Protein AF-A0A8J6QQY6-F1 (afdb_monomer_lite)

pLDDT: mean 80.29, std 8.8, range [52.19, 91.75]

Foldseek 3Di:
DPPPPQDVVVVVCCVVVVVVVCVLCVVVVVVLVVLLVVLVPDPDDPVVSVVVSVVVVVVSVVVSVVVVLVVCCVVVHVVSNVVVVVVVVVVVVVVVVVVVVVD

Radius of gyration: 18.25 Å; chains: 1; bounding box: 42×38×40 Å

Structure (mmCIF, N/CA/C/O backbone):
data_AF-A0A8J6QQY6-F1
#
_entry.id   AF-A0A8J6QQY6-F1
#
loop_
_atom_site.group_PDB
_atom_site.id
_atom_site.type_symbol
_atom_site.label_atom_id
_atom_site.label_alt_id
_atom_site.label_comp_id
_atom_site.label_asym_id
_atom_site.label_entity_id
_atom_site.label_seq_id
_atom_site.pdbx_PDB_ins_code
_atom_site.Cartn_x
_atom_site.Cartn_y
_atom_site.Cartn_z
_atom_site.occupancy
_atom_site.B_iso_or_equiv
_atom_site.auth_seq_id
_atom_site.auth_comp_id
_atom_site.auth_asym_id
_atom_site.auth_atom_id
_atom_site.pdbx_PDB_model_num
ATOM 1 N N . MET A 1 1 ? -5.382 29.617 -6.019 1.00 52.19 1 MET A N 1
ATOM 2 C CA . MET A 1 1 ? -4.501 30.156 -4.965 1.00 52.19 1 MET A CA 1
ATOM 3 C C . MET A 1 1 ? -3.817 28.970 -4.321 1.00 52.19 1 MET A C 1
ATOM 5 O O . MET A 1 1 ? -4.503 28.155 -3.720 1.00 52.19 1 MET A O 1
ATOM 9 N N . VAL A 1 2 ? -2.521 28.798 -4.577 1.00 59.28 2 VAL A N 1
ATOM 10 C CA . VAL A 1 2 ? -1.711 27.769 -3.912 1.00 59.28 2 VAL A CA 1
ATOM 11 C C . VAL A 1 2 ? -1.301 28.346 -2.553 1.00 59.28 2 VAL A C 1
ATOM 13 O O . VAL A 1 2 ? -0.909 29.508 -2.531 1.00 59.28 2 VAL A O 1
ATOM 16 N N . PRO A 1 3 ? -1.440 27.611 -1.440 1.00 71.19 3 PRO A N 1
ATOM 17 C CA . PRO A 1 3 ? -1.035 28.099 -0.127 1.00 71.19 3 PRO A CA 1
ATOM 18 C C . PRO A 1 3 ? 0.455 28.458 -0.085 1.00 71.19 3 PRO A C 1
ATOM 20 O O . PRO A 1 3 ? 1.287 27.660 -0.510 1.00 71.19 3 PRO A O 1
ATOM 23 N N . ASP A 1 4 ? 0.784 29.617 0.485 1.00 71.62 4 ASP A N 1
ATOM 24 C CA . ASP A 1 4 ? 2.127 30.228 0.478 1.00 71.62 4 ASP A CA 1
ATOM 25 C C . ASP A 1 4 ? 3.227 29.372 1.147 1.00 71.62 4 ASP A C 1
ATOM 27 O O . ASP A 1 4 ? 4.417 29.648 1.012 1.00 71.62 4 ASP A O 1
ATOM 31 N N . TRP A 1 5 ? 2.839 28.321 1.878 1.00 72.62 5 TRP A N 1
ATOM 32 C CA . TRP A 1 5 ? 3.734 27.364 2.536 1.00 72.62 5 TRP A CA 1
ATOM 33 C C . TRP A 1 5 ? 4.118 26.163 1.658 1.00 72.62 5 TRP A C 1
ATOM 35 O O . TRP A 1 5 ? 4.972 25.371 2.058 1.00 72.62 5 TRP A O 1
ATOM 45 N N . ILE A 1 6 ? 3.514 26.004 0.475 1.00 65.62 6 ILE A N 1
ATOM 46 C CA . ILE A 1 6 ? 3.929 24.999 -0.507 1.00 65.62 6 ILE A CA 1
ATOM 47 C C . ILE A 1 6 ? 4.991 25.651 -1.399 1.00 65.62 6 ILE A C 1
ATOM 49 O O . ILE A 1 6 ? 4.661 26.590 -2.125 1.00 65.62 6 ILE A O 1
ATOM 53 N N . PRO A 1 7 ? 6.251 25.179 -1.394 1.00 70.12 7 PRO A N 1
ATOM 54 C CA . PRO A 1 7 ? 7.259 25.705 -2.309 1.00 70.12 7 PRO A CA 1
ATOM 55 C C . PRO A 1 7 ? 6.745 25.575 -3.752 1.00 70.12 7 PRO A C 1
ATOM 57 O O . PRO A 1 7 ? 6.230 24.516 -4.109 1.00 70.12 7 PRO A O 1
ATOM 60 N N . GLU A 1 8 ? 6.880 26.601 -4.601 1.00 64.88 8 GLU A N 1
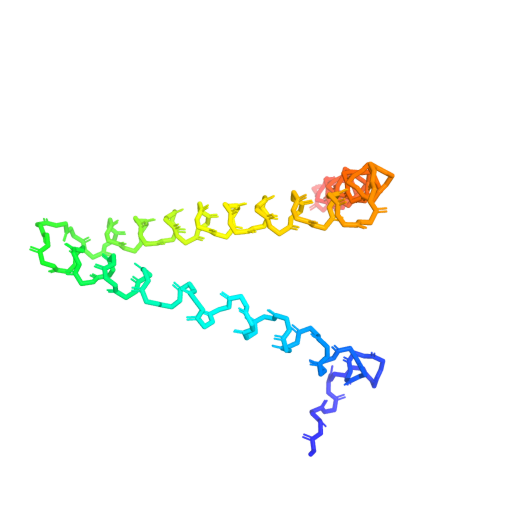ATOM 61 C CA . GLU A 1 8 ? 6.346 26.584 -5.983 1.00 64.88 8 GLU A CA 1
ATOM 62 C C . GLU A 1 8 ? 6.786 25.346 -6.794 1.00 64.88 8 GLU A C 1
ATOM 64 O O . GLU A 1 8 ? 6.050 24.851 -7.646 1.00 64.88 8 GLU A O 1
ATOM 69 N N . SER A 1 9 ? 7.953 24.777 -6.476 1.00 63.78 9 SER A N 1
ATOM 70 C CA . SER A 1 9 ? 8.456 23.527 -7.058 1.00 63.78 9 SER A CA 1
ATOM 71 C C . SER A 1 9 ? 7.592 22.297 -6.744 1.00 63.78 9 SER A C 1
ATOM 73 O O . SER A 1 9 ? 7.471 21.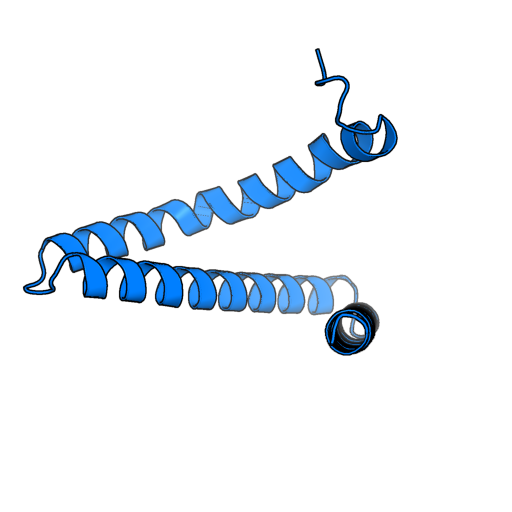402 -7.577 1.00 63.78 9 SER A O 1
ATOM 75 N N . TRP A 1 10 ? 6.945 22.255 -5.578 1.00 60.59 10 TRP A N 1
ATOM 76 C CA . TRP A 1 10 ? 5.992 21.210 -5.201 1.00 60.59 10 TRP A CA 1
ATOM 77 C C . TRP A 1 10 ? 4.641 21.413 -5.881 1.00 60.59 10 TRP A C 1
ATOM 79 O O . TRP A 1 10 ? 4.021 20.439 -6.301 1.00 60.59 10 TRP A O 1
ATOM 89 N N . ALA A 1 11 ? 4.213 22.664 -6.069 1.00 63.53 11 ALA A N 1
ATOM 90 C CA . ALA A 1 11 ? 2.984 22.997 -6.791 1.00 63.53 11 ALA A CA 1
ATOM 91 C C . ALA A 1 11 ? 2.993 22.505 -8.251 1.00 63.53 11 ALA A C 1
ATOM 93 O O . ALA A 1 11 ? 1.936 22.203 -8.797 1.00 63.53 11 ALA A O 1
AT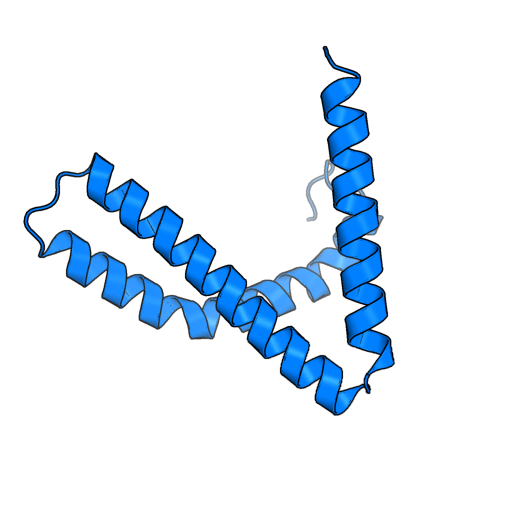OM 94 N N . LEU A 1 12 ? 4.173 22.361 -8.865 1.00 61.31 12 LEU A N 1
ATOM 95 C CA . LEU A 1 12 ? 4.343 21.765 -10.196 1.00 61.31 12 LEU A CA 1
ATOM 96 C C . LEU A 1 12 ? 4.253 20.229 -10.197 1.00 61.31 12 LEU A C 1
ATOM 98 O O . LEU A 1 12 ? 3.890 19.637 -11.212 1.00 61.31 12 LEU A O 1
ATOM 102 N N . LEU A 1 13 ? 4.555 19.579 -9.070 1.00 58.78 13 LEU A N 1
ATOM 103 C CA . LEU A 1 13 ? 4.424 18.128 -8.891 1.00 58.78 13 LEU A CA 1
ATOM 104 C C . LEU A 1 13 ? 3.006 17.726 -8.463 1.00 58.78 13 LEU A C 1
ATOM 106 O O . LEU A 1 13 ? 2.569 16.624 -8.795 1.00 58.78 13 LEU A O 1
ATOM 110 N N . LEU A 1 14 ? 2.286 18.629 -7.785 1.00 62.25 14 LEU A N 1
ATOM 111 C CA . LEU A 1 14 ? 0.917 18.440 -7.296 1.00 62.25 14 LEU A CA 1
ATOM 112 C C . LEU A 1 14 ? -0.048 17.869 -8.351 1.00 62.25 14 LEU A C 1
ATOM 114 O O . LEU A 1 14 ? -0.761 16.931 -8.015 1.00 62.25 14 LEU A O 1
ATOM 118 N N . PRO A 1 15 ? -0.101 18.360 -9.606 1.00 72.31 15 PRO A N 1
ATOM 119 C CA . PRO A 1 15 ? -1.049 17.845 -10.587 1.00 72.31 15 PRO A CA 1
ATOM 120 C C . PRO A 1 15 ? -0.776 16.377 -10.913 1.00 72.31 15 PRO A C 1
ATOM 122 O O . PRO A 1 15 ? -1.698 15.571 -10.948 1.00 72.31 15 PRO A O 1
ATOM 125 N N . GLY A 1 16 ? 0.494 16.010 -11.106 1.00 72.75 16 GLY A N 1
ATOM 126 C CA . GLY A 1 16 ? 0.880 14.649 -11.471 1.00 72.75 16 GLY A CA 1
ATOM 127 C C . GLY A 1 16 ? 0.706 13.663 -10.319 1.00 72.75 16 GLY A C 1
ATOM 128 O O . GLY A 1 16 ? 0.084 12.618 -10.492 1.00 72.75 16 GLY A O 1
ATOM 129 N N . THR A 1 17 ? 1.214 13.996 -9.132 1.00 72.38 17 THR A N 1
ATOM 130 C CA . THR A 1 17 ? 1.120 13.115 -7.959 1.00 72.38 17 THR A CA 1
ATOM 131 C C . THR A 1 17 ? -0.306 13.0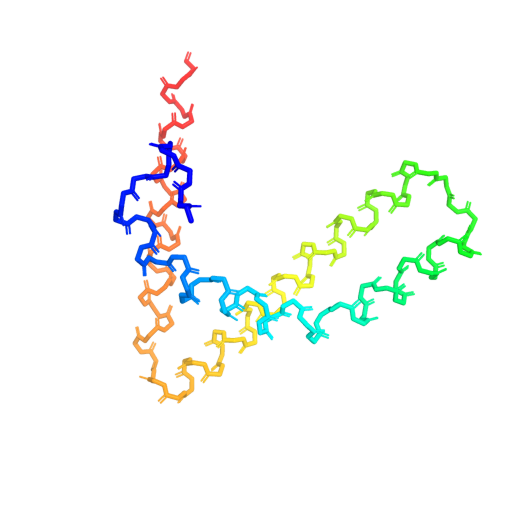07 -7.433 1.00 72.38 17 THR A C 1
ATOM 133 O O . THR A 1 17 ? -0.717 11.910 -7.064 1.00 72.38 17 THR A O 1
ATOM 136 N N . ALA A 1 18 ? -1.097 14.086 -7.466 1.00 73.75 18 ALA A N 1
ATOM 137 C CA . ALA A 1 18 ? -2.510 14.027 -7.102 1.00 73.75 18 ALA A CA 1
ATOM 138 C C . ALA A 1 18 ? -3.323 13.197 -8.103 1.00 73.75 18 ALA A C 1
ATOM 140 O O . ALA A 1 18 ? -4.182 12.426 -7.683 1.00 73.75 18 ALA A O 1
ATOM 141 N N . LEU A 1 19 ? -3.040 13.292 -9.409 1.00 76.06 19 LEU A N 1
ATOM 142 C CA . LEU A 1 19 ? -3.697 12.452 -10.416 1.00 76.06 19 LEU A CA 1
ATOM 143 C C . LEU A 1 19 ? -3.357 10.973 -10.232 1.00 76.06 19 LEU A C 1
ATOM 145 O O . LEU A 1 19 ? -4.248 10.134 -10.322 1.00 76.06 19 LEU A O 1
ATOM 149 N N . TRP A 1 20 ? -2.101 10.649 -9.921 1.00 75.94 20 TRP A N 1
ATOM 150 C CA . TRP A 1 20 ? -1.696 9.282 -9.589 1.00 75.94 20 TRP A CA 1
ATOM 151 C C . TRP A 1 20 ? -2.356 8.779 -8.306 1.00 75.94 20 TRP A C 1
ATOM 153 O O . TRP A 1 20 ? -2.881 7.668 -8.283 1.00 75.94 20 TRP A O 1
ATOM 163 N N . ALA A 1 21 ? -2.385 9.604 -7.259 1.00 78.06 21 ALA A N 1
ATOM 164 C CA . ALA A 1 21 ? -3.061 9.269 -6.014 1.00 78.06 21 ALA A CA 1
ATOM 165 C C . ALA A 1 21 ? -4.554 9.013 -6.248 1.00 78.06 21 ALA A C 1
ATOM 167 O O . ALA A 1 21 ? -5.068 8.005 -5.780 1.00 78.06 21 ALA A O 1
ATOM 168 N N . LEU A 1 22 ? -5.237 9.855 -7.030 1.00 75.94 22 LEU A N 1
ATOM 169 C CA . LEU A 1 22 ? -6.644 9.664 -7.387 1.00 75.94 22 LEU A CA 1
ATOM 170 C C . LEU A 1 22 ? -6.862 8.418 -8.249 1.00 75.94 22 LEU A C 1
ATOM 172 O O . LEU A 1 22 ? -7.785 7.655 -7.975 1.00 75.94 22 LEU A O 1
ATOM 176 N N . ALA A 1 23 ? -6.013 8.177 -9.250 1.00 79.38 23 ALA A N 1
ATOM 177 C CA . ALA A 1 23 ? -6.109 7.012 -10.127 1.00 79.38 23 ALA A CA 1
ATOM 178 C C . ALA A 1 23 ? -5.967 5.686 -9.366 1.00 79.38 23 ALA A C 1
ATOM 180 O O . ALA A 1 23 ? -6.585 4.698 -9.751 1.00 79.38 23 ALA A O 1
ATOM 181 N N . VAL A 1 24 ? -5.186 5.669 -8.283 1.00 77.31 24 VAL A N 1
ATOM 182 C CA . VAL A 1 24 ? -5.027 4.506 -7.398 1.00 77.31 24 VAL A CA 1
ATOM 183 C C . VAL A 1 24 ? -6.115 4.467 -6.321 1.00 77.31 24 VAL A C 1
ATOM 185 O O . VAL A 1 24 ? -6.641 3.402 -6.013 1.00 77.31 24 VAL A O 1
ATOM 188 N N . TYR A 1 25 ? -6.508 5.617 -5.775 1.00 76.81 25 TYR A N 1
ATOM 189 C CA . TYR A 1 25 ? -7.511 5.712 -4.716 1.00 76.81 25 TYR A CA 1
ATOM 190 C C . TYR A 1 25 ? -8.916 5.337 -5.197 1.00 76.81 25 TYR A C 1
ATOM 192 O O . TYR A 1 25 ? -9.608 4.583 -4.521 1.00 76.81 25 TYR A O 1
ATOM 200 N N . LEU A 1 26 ? -9.335 5.794 -6.381 1.00 78.31 26 LEU A N 1
ATOM 201 C CA . LEU A 1 26 ? -10.648 5.479 -6.958 1.00 78.31 26 LEU A CA 1
ATOM 202 C C . LEU A 1 26 ? -10.945 3.967 -7.018 1.00 78.31 26 LEU A C 1
ATOM 204 O O . LEU A 1 26 ? -11.955 3.555 -6.448 1.00 78.31 26 LEU A O 1
ATOM 208 N N . PRO A 1 27 ? -10.105 3.112 -7.630 1.00 77.94 27 PRO A N 1
ATOM 209 C CA . PRO A 1 27 ? -10.359 1.671 -7.673 1.00 77.94 27 PRO A CA 1
ATOM 210 C C . PRO A 1 27 ? -10.225 0.990 -6.303 1.00 77.94 27 PRO A C 1
ATOM 212 O O . PRO A 1 27 ? -10.882 -0.023 -6.068 1.00 77.94 27 PRO A O 1
ATOM 215 N N . LEU A 1 28 ? -9.409 1.533 -5.394 1.00 78.56 28 LEU A N 1
ATOM 216 C CA . LEU A 1 28 ? -9.212 0.984 -4.046 1.00 78.56 28 LEU A CA 1
ATOM 217 C C . LEU A 1 28 ? -10.278 1.436 -3.035 1.00 78.56 28 LEU A C 1
ATOM 219 O O . LEU A 1 28 ? -10.443 0.795 -1.998 1.00 78.56 28 LEU A O 1
ATOM 223 N N . SER A 1 29 ? -11.035 2.491 -3.340 1.00 80.38 29 SER A N 1
ATOM 224 C CA . SER A 1 29 ? -12.070 3.033 -2.451 1.00 80.38 29 SER A CA 1
ATOM 225 C C . SER A 1 29 ? -13.204 2.036 -2.191 1.00 80.38 29 SER A C 1
ATOM 227 O O . SER A 1 29 ? -13.616 1.855 -1.050 1.00 80.38 29 SER A O 1
ATOM 229 N N . ALA A 1 30 ? -13.653 1.321 -3.224 1.00 81.69 30 ALA A N 1
ATOM 230 C CA . ALA A 1 30 ? -14.721 0.330 -3.119 1.00 81.69 30 ALA A CA 1
ATOM 231 C C . ALA A 1 30 ? -14.367 -0.901 -2.250 1.00 81.69 30 ALA A C 1
ATOM 233 O O . ALA A 1 30 ? -15.197 -1.318 -1.443 1.00 81.69 30 ALA A O 1
ATOM 234 N N . PRO A 1 31 ? -13.184 -1.539 -2.375 1.00 81.06 31 PRO A N 1
ATOM 235 C CA . PRO A 1 31 ? -12.812 -2.625 -1.468 1.00 81.06 31 PRO A CA 1
ATOM 236 C C . PRO A 1 31 ? -12.585 -2.149 -0.027 1.00 81.06 31 PRO A C 1
ATOM 238 O O . PRO A 1 31 ? -12.908 -2.896 0.893 1.00 81.06 31 PRO A O 1
ATOM 241 N N . LEU A 1 32 ? -12.093 -0.920 0.180 1.00 82.12 32 LEU A N 1
ATOM 242 C CA . LEU A 1 32 ? -11.969 -0.331 1.518 1.00 82.12 32 LEU A CA 1
ATOM 243 C C . LEU A 1 32 ? -13.332 -0.094 2.170 1.00 82.12 32 LEU A C 1
ATOM 245 O O . LEU A 1 32 ? -13.518 -0.494 3.314 1.00 82.12 32 LEU A O 1
ATOM 249 N N . SER A 1 33 ? -14.297 0.468 1.437 1.00 83.56 33 SER A N 1
ATOM 250 C CA . SER A 1 33 ? -15.638 0.712 1.979 1.00 83.56 33 SER A CA 1
ATOM 251 C C . SER A 1 33 ? -16.344 -0.592 2.358 1.00 83.56 33 SER A C 1
ATOM 253 O O . SER A 1 33 ? -16.936 -0.688 3.426 1.00 83.56 33 SER A O 1
ATOM 255 N N . ARG A 1 34 ? -16.212 -1.647 1.538 1.00 85.31 34 ARG A N 1
ATOM 256 C CA . ARG A 1 34 ? -16.764 -2.970 1.878 1.00 85.31 34 ARG A CA 1
ATOM 257 C C . ARG A 1 34 ? -16.110 -3.586 3.109 1.00 85.31 34 ARG A C 1
ATOM 259 O O . ARG A 1 34 ? -16.779 -4.278 3.869 1.00 85.31 34 ARG A O 1
ATOM 266 N N . LEU A 1 35 ? -14.803 -3.395 3.277 1.00 84.62 35 LEU A N 1
ATOM 267 C CA . LEU A 1 35 ? -14.093 -3.880 4.454 1.00 84.62 35 LEU A CA 1
ATOM 268 C C . LEU A 1 35 ? -14.553 -3.136 5.713 1.00 84.62 35 LEU A C 1
ATOM 270 O O . LEU A 1 35 ? -14.765 -3.767 6.744 1.00 84.62 35 LEU A O 1
ATOM 274 N N . GLU A 1 36 ? -14.720 -1.818 5.622 1.00 86.06 36 GLU A N 1
ATOM 275 C CA . GLU A 1 36 ? -15.233 -0.988 6.711 1.00 86.06 36 GLU A CA 1
ATOM 276 C C . GLU A 1 36 ? -16.644 -1.419 7.127 1.00 86.06 36 GLU A C 1
ATOM 278 O O . GLU A 1 36 ? -16.882 -1.658 8.308 1.00 86.06 36 GLU A O 1
ATOM 283 N N . GLU A 1 37 ? -17.544 -1.627 6.161 1.00 87.38 37 GLU A N 1
ATOM 284 C CA . GLU A 1 37 ? -18.895 -2.154 6.397 1.00 87.38 37 GLU A CA 1
ATOM 285 C C . GLU A 1 37 ? -18.867 -3.546 7.048 1.00 87.38 37 GLU A C 1
ATOM 287 O O . GLU A 1 37 ? -19.617 -3.812 7.989 1.00 87.38 37 GLU A O 1
ATOM 292 N N . ALA A 1 38 ? -17.981 -4.436 6.589 1.00 84.81 38 ALA A N 1
ATOM 293 C CA . ALA A 1 38 ? -17.839 -5.780 7.146 1.00 84.81 38 ALA A CA 1
ATOM 294 C C . ALA A 1 38 ? -17.296 -5.771 8.584 1.00 84.81 38 ALA A C 1
ATOM 296 O O . ALA A 1 38 ? -17.722 -6.582 9.406 1.00 84.81 38 ALA A O 1
ATOM 297 N N . LEU A 1 39 ? -16.373 -4.857 8.897 1.00 83.75 39 LEU A N 1
ATOM 298 C CA . LEU A 1 39 ? -15.850 -4.669 10.249 1.00 83.75 39 LEU A CA 1
ATOM 299 C C . LEU A 1 39 ? -16.899 -4.037 11.173 1.00 83.75 39 LEU A C 1
ATOM 301 O O . LEU A 1 39 ? -17.036 -4.489 12.305 1.00 83.75 39 LEU A O 1
ATOM 305 N N . ALA A 1 40 ? -17.670 -3.063 10.679 1.00 83.38 40 ALA A N 1
ATOM 306 C CA . ALA A 1 40 ? -18.742 -2.406 11.428 1.00 83.38 40 ALA A CA 1
ATOM 307 C C . ALA A 1 40 ? -19.918 -3.348 11.745 1.00 83.38 40 ALA A C 1
ATOM 309 O O . ALA A 1 40 ? -20.585 -3.193 12.764 1.00 83.38 40 ALA A O 1
ATOM 310 N N . ALA A 1 41 ? -20.174 -4.337 10.885 1.00 84.88 41 ALA A N 1
ATOM 311 C CA . ALA A 1 41 ? -21.149 -5.398 11.138 1.00 84.88 41 ALA A CA 1
ATOM 312 C C . ALA A 1 41 ? -20.613 -6.517 12.057 1.00 84.88 41 ALA A C 1
ATOM 314 O O . ALA A 1 41 ? -21.372 -7.396 12.473 1.00 84.88 41 ALA A O 1
ATOM 315 N N . GLY A 1 42 ? -19.307 -6.523 12.338 1.00 81.88 42 GLY A N 1
ATOM 316 C CA . GLY A 1 42 ? -18.642 -7.522 13.162 1.00 81.88 42 GLY A CA 1
ATOM 317 C C . GLY A 1 42 ? -18.707 -7.215 14.665 1.00 81.88 42 GLY A C 1
ATOM 318 O O . GLY A 1 42 ? -19.005 -6.098 15.070 1.00 81.88 42 GLY A O 1
ATOM 319 N N . PRO A 1 43 ? -18.383 -8.193 15.527 1.00 84.00 43 PRO A N 1
ATOM 320 C CA . PRO A 1 43 ? -18.407 -8.031 16.983 1.00 84.00 43 PRO A CA 1
ATOM 321 C C . PRO A 1 43 ? -17.142 -7.350 17.549 1.00 84.00 43 PRO A C 1
ATOM 323 O O . PRO A 1 43 ? -16.845 -7.507 18.732 1.00 84.00 43 PRO A O 1
ATOM 326 N N . LEU A 1 44 ? -16.345 -6.683 16.709 1.00 81.50 44 LEU A N 1
ATOM 327 C CA . LEU A 1 44 ? -15.072 -6.084 17.117 1.00 81.50 44 LEU A CA 1
ATOM 328 C C . LEU A 1 44 ? -15.306 -4.770 17.863 1.00 81.50 44 LEU A C 1
ATOM 330 O O . LEU A 1 44 ? -16.231 -4.025 17.551 1.00 81.50 44 LEU A O 1
ATOM 334 N N . ASP A 1 45 ? -14.446 -4.483 18.839 1.00 88.19 45 ASP A N 1
ATOM 335 C CA . ASP A 1 45 ? -14.431 -3.171 19.476 1.00 88.19 45 ASP A CA 1
ATOM 336 C C . ASP A 1 45 ? -13.848 -2.112 18.526 1.00 88.19 45 ASP A C 1
ATOM 338 O O . ASP A 1 45 ? -13.125 -2.413 17.572 1.00 88.19 45 ASP A O 1
ATOM 342 N N . GLU A 1 46 ? -14.137 -0.851 18.823 1.00 85.12 46 GLU A N 1
ATOM 343 C CA . GLU A 1 46 ? -13.785 0.295 17.984 1.00 85.12 46 GLU A CA 1
ATOM 344 C C . GLU A 1 46 ? -12.261 0.429 17.783 1.00 85.12 46 GLU A C 1
ATOM 346 O O . GLU A 1 46 ? -11.796 0.776 16.694 1.00 85.12 46 GLU A O 1
ATOM 351 N N . SER A 1 47 ? -11.456 0.070 18.794 1.00 89.00 47 SER A N 1
ATOM 352 C CA . SER A 1 47 ? -9.994 0.094 18.685 1.00 89.00 47 SER A CA 1
ATOM 353 C C . SER A 1 47 ? -9.475 -1.007 17.758 1.00 89.00 47 SER A C 1
ATOM 355 O O . SER A 1 47 ? -8.672 -0.731 16.861 1.00 89.00 47 SER A O 1
ATOM 357 N N . SER A 1 48 ? -9.965 -2.241 17.904 1.00 88.44 48 SER A N 1
ATOM 358 C CA . SER A 1 48 ? -9.581 -3.354 17.027 1.00 88.44 48 SER A CA 1
ATOM 359 C C . SER A 1 48 ? -10.054 -3.145 15.591 1.00 88.44 48 SER A C 1
ATOM 361 O O . SER A 1 48 ? -9.340 -3.517 14.659 1.00 88.44 48 SER A O 1
ATOM 363 N N . GLN A 1 49 ? -11.218 -2.520 15.393 1.00 87.94 49 GLN A N 1
ATOM 364 C CA . GLN A 1 49 ? -11.715 -2.139 14.072 1.00 87.94 49 GLN A CA 1
ATOM 365 C C . GLN A 1 49 ? -10.764 -1.157 13.381 1.00 87.94 49 GLN A C 1
ATOM 367 O O . GLN A 1 49 ? -10.389 -1.385 12.230 1.00 87.94 49 GLN A O 1
ATOM 372 N N . LEU A 1 50 ? -10.323 -0.105 14.078 1.00 88.81 50 LEU A N 1
ATOM 373 C CA . LEU A 1 50 ? -9.365 0.860 13.532 1.00 88.81 50 LEU A CA 1
ATOM 374 C C . LEU A 1 50 ? -8.031 0.199 13.184 1.00 88.81 50 LEU A C 1
ATOM 376 O O . LEU A 1 50 ? -7.499 0.424 12.097 1.00 88.81 50 LEU A O 1
ATOM 380 N N . VAL A 1 51 ? -7.504 -0.652 14.068 1.00 91.75 51 VAL A N 1
ATOM 381 C CA . VAL A 1 51 ? -6.260 -1.389 13.803 1.00 91.75 51 VAL A CA 1
ATOM 382 C C . VAL A 1 51 ? -6.417 -2.295 12.581 1.00 91.75 51 VAL A C 1
ATOM 384 O O . VAL A 1 51 ? -5.566 -2.270 11.691 1.00 91.75 51 VAL A O 1
ATOM 387 N N . ALA A 1 52 ? -7.512 -3.051 12.486 1.00 88.06 52 ALA A N 1
ATOM 388 C CA . ALA A 1 52 ? -7.789 -3.915 11.342 1.00 88.06 52 ALA A CA 1
ATOM 389 C C . ALA A 1 52 ? -7.909 -3.121 10.032 1.00 88.06 52 ALA A C 1
ATOM 391 O O . ALA A 1 52 ? -7.374 -3.548 9.004 1.00 88.06 52 ALA A O 1
ATOM 392 N N . LEU A 1 53 ? -8.552 -1.952 10.068 1.00 88.00 53 LEU A N 1
ATOM 393 C CA . LEU A 1 53 ? -8.698 -1.069 8.914 1.00 88.00 53 LEU A CA 1
ATOM 394 C C . LEU A 1 53 ? -7.345 -0.498 8.465 1.00 88.00 53 LEU A C 1
ATOM 396 O O . LEU A 1 53 ? -7.034 -0.514 7.273 1.00 88.00 53 LEU A O 1
ATOM 400 N N . VAL A 1 54 ? -6.515 -0.043 9.409 1.00 90.19 54 VAL A N 1
ATOM 401 C CA . VAL A 1 54 ? -5.169 0.490 9.138 1.00 90.19 54 VAL A CA 1
ATOM 402 C C . VAL A 1 54 ? -4.271 -0.590 8.546 1.00 90.19 54 VAL A C 1
ATOM 404 O O . VAL A 1 54 ? -3.648 -0.369 7.508 1.00 90.19 54 VAL A O 1
ATOM 407 N N . VAL A 1 55 ? -4.231 -1.775 9.160 1.00 90.06 55 VAL A N 1
ATOM 408 C CA . VAL A 1 55 ? -3.428 -2.902 8.665 1.00 90.06 55 VAL A CA 1
ATOM 409 C C . VAL A 1 55 ? -3.894 -3.325 7.274 1.00 90.06 55 VAL A C 1
ATOM 411 O O . VAL A 1 55 ? -3.072 -3.507 6.378 1.00 90.06 55 VAL A O 1
ATOM 414 N N . SER A 1 56 ? -5.203 -3.422 7.053 1.00 86.38 56 SER A N 1
ATOM 415 C CA . SER A 1 56 ? -5.742 -3.791 5.742 1.00 86.38 56 SER A CA 1
ATOM 416 C C . SER A 1 56 ? -5.466 -2.726 4.685 1.00 86.38 56 SER A C 1
ATOM 418 O O . SER A 1 56 ? -5.125 -3.071 3.558 1.00 86.38 56 SER A O 1
ATOM 420 N N . SER A 1 57 ? -5.535 -1.442 5.042 1.00 84.00 57 SER A N 1
ATOM 421 C CA . SER A 1 57 ? -5.180 -0.334 4.147 1.00 84.00 57 SER A CA 1
ATOM 422 C C . SER A 1 57 ? -3.699 -0.364 3.771 1.00 84.00 57 SER A C 1
ATOM 424 O O . SER A 1 57 ? -3.359 -0.172 2.606 1.00 84.00 57 SER A O 1
ATOM 426 N N . LEU A 1 58 ? -2.814 -0.665 4.728 1.00 88.44 58 LEU A N 1
ATOM 427 C CA . LEU A 1 58 ? -1.380 -0.842 4.481 1.00 88.44 58 LEU A CA 1
ATOM 428 C C . LEU A 1 58 ? -1.106 -2.024 3.544 1.00 88.44 58 LEU A C 1
ATOM 430 O O . LEU A 1 58 ? -0.343 -1.887 2.588 1.00 88.44 58 LEU A O 1
ATOM 434 N N . LEU A 1 59 ? -1.750 -3.170 3.782 1.00 87.38 59 LEU A N 1
ATOM 435 C CA . LEU A 1 59 ? -1.635 -4.349 2.919 1.00 87.38 59 LEU A CA 1
ATOM 436 C C . LEU A 1 59 ? -2.166 -4.076 1.511 1.00 87.38 59 LEU A C 1
ATOM 438 O O . LEU A 1 59 ? -1.544 -4.473 0.527 1.00 87.38 59 LEU A O 1
ATOM 442 N N . LEU A 1 60 ? -3.290 -3.371 1.408 1.00 84.75 60 LEU A N 1
ATOM 443 C CA . LEU A 1 60 ? -3.888 -2.983 0.138 1.00 84.75 60 LEU A CA 1
ATOM 444 C C . LEU A 1 60 ? -2.968 -2.036 -0.641 1.00 84.75 60 LEU A C 1
ATOM 446 O O . LEU A 1 60 ? -2.759 -2.235 -1.836 1.00 84.75 60 LEU A O 1
ATOM 450 N N . ALA A 1 61 ? -2.376 -1.048 0.034 1.00 84.50 61 ALA A N 1
ATOM 451 C CA . ALA A 1 61 ? -1.417 -0.125 -0.563 1.00 84.50 61 ALA A CA 1
ATOM 452 C C . ALA A 1 61 ? -0.155 -0.854 -1.052 1.00 84.50 61 ALA A C 1
ATOM 454 O O . ALA A 1 61 ? 0.295 -0.613 -2.173 1.00 84.50 61 ALA A O 1
ATOM 455 N N . LEU A 1 62 ? 0.378 -1.790 -0.258 1.00 84.88 62 LEU A N 1
ATOM 456 C CA . LEU A 1 62 ? 1.498 -2.644 -0.664 1.00 84.88 62 LEU A CA 1
ATOM 457 C C . LEU A 1 62 ? 1.146 -3.509 -1.877 1.00 84.88 62 LEU A C 1
ATOM 459 O O . LEU A 1 62 ? 1.925 -3.577 -2.826 1.00 84.88 62 LEU A O 1
ATOM 463 N N . GLY A 1 63 ? -0.030 -4.138 -1.873 1.00 87.12 63 GLY A N 1
ATOM 464 C CA . GLY A 1 63 ? -0.510 -4.956 -2.984 1.00 87.12 63 GLY A CA 1
ATOM 465 C C . GLY A 1 63 ? -0.685 -4.145 -4.268 1.00 87.12 63 GLY A C 1
ATOM 466 O O . GLY A 1 63 ? -0.176 -4.535 -5.318 1.00 87.12 63 GLY A O 1
ATOM 467 N N . ALA A 1 64 ? -1.339 -2.985 -4.187 1.00 85.50 64 ALA A N 1
ATOM 468 C CA . ALA A 1 64 ? -1.518 -2.082 -5.320 1.00 85.50 64 ALA A CA 1
ATOM 469 C C . ALA A 1 64 ? -0.173 -1.579 -5.861 1.00 85.50 64 ALA A C 1
ATOM 471 O O . ALA A 1 64 ? 0.062 -1.627 -7.068 1.00 85.50 64 ALA A O 1
ATOM 472 N N . GLY A 1 65 ? 0.737 -1.172 -4.971 1.00 82.69 65 GLY A N 1
ATOM 473 C CA . GLY A 1 65 ? 2.096 -0.778 -5.328 1.00 82.69 65 GLY A CA 1
ATOM 474 C C . GLY A 1 65 ? 2.856 -1.897 -6.039 1.00 82.69 65 GLY A C 1
ATOM 475 O O . GLY A 1 65 ? 3.458 -1.655 -7.082 1.00 82.69 65 GLY A O 1
ATOM 476 N N . ALA A 1 66 ? 2.772 -3.135 -5.545 1.00 84.81 66 ALA A N 1
ATOM 477 C CA . ALA A 1 66 ? 3.408 -4.294 -6.167 1.00 84.81 66 ALA A CA 1
ATOM 478 C C . ALA A 1 66 ? 2.850 -4.590 -7.568 1.00 84.81 66 ALA A C 1
ATOM 480 O O . ALA A 1 66 ? 3.625 -4.838 -8.489 1.00 84.81 66 ALA A O 1
ATOM 481 N N . VAL A 1 67 ? 1.526 -4.519 -7.751 1.00 86.56 67 VAL A N 1
ATOM 482 C CA . VAL A 1 67 ? 0.878 -4.716 -9.059 1.00 86.56 67 VAL A CA 1
ATOM 483 C C . VAL A 1 67 ? 1.306 -3.635 -10.045 1.00 86.56 67 VAL A C 1
ATOM 485 O O . VAL A 1 67 ? 1.726 -3.958 -11.155 1.00 86.56 67 VAL A O 1
ATOM 488 N N . ILE A 1 68 ? 1.254 -2.363 -9.640 1.00 85.00 68 ILE A N 1
ATOM 489 C CA . ILE A 1 68 ? 1.704 -1.238 -10.469 1.00 85.00 68 ILE A CA 1
ATOM 490 C C . ILE A 1 68 ? 3.174 -1.428 -10.847 1.00 85.00 68 ILE A C 1
ATOM 492 O O . ILE A 1 68 ? 3.533 -1.273 -12.012 1.00 85.00 68 ILE A O 1
ATOM 496 N N . ASN A 1 69 ? 4.012 -1.838 -9.894 1.00 83.44 69 ASN A N 1
ATOM 497 C CA . ASN A 1 69 ? 5.426 -2.089 -10.126 1.00 83.44 69 ASN A CA 1
ATOM 498 C C . ASN A 1 69 ? 5.661 -3.259 -11.098 1.00 83.44 69 ASN A C 1
ATOM 500 O O . ASN A 1 69 ? 6.540 -3.195 -11.953 1.00 83.44 69 ASN A O 1
ATOM 504 N N . LEU A 1 70 ? 4.849 -4.313 -11.032 1.00 85.56 70 LEU A N 1
ATOM 505 C CA . LEU A 1 70 ? 4.921 -5.415 -11.988 1.00 85.56 70 LEU A CA 1
ATOM 506 C C . LEU A 1 70 ? 4.516 -4.975 -13.399 1.00 85.56 70 LEU A C 1
ATOM 508 O O . LEU A 1 70 ? 5.211 -5.285 -14.363 1.00 85.56 70 LEU A O 1
ATOM 512 N N . VAL A 1 71 ? 3.409 -4.238 -13.523 1.00 86.31 71 VAL A N 1
ATOM 513 C CA . VAL A 1 71 ? 2.898 -3.739 -14.809 1.00 86.31 71 VAL A CA 1
ATOM 514 C C . VAL A 1 71 ? 3.894 -2.771 -15.444 1.00 86.31 71 VAL A C 1
ATOM 516 O O . VAL A 1 71 ? 4.200 -2.871 -16.632 1.00 86.31 71 VAL A O 1
ATOM 519 N N . LEU A 1 72 ? 4.443 -1.849 -14.657 1.00 82.44 72 LEU A N 1
ATOM 520 C CA . LEU A 1 72 ? 5.446 -0.902 -15.128 1.00 82.44 72 LEU A CA 1
ATOM 521 C C . LEU A 1 72 ? 6.778 -1.592 -15.444 1.00 82.44 72 LEU A C 1
ATOM 523 O O . LEU A 1 72 ? 7.370 -1.310 -16.477 1.00 82.44 72 LEU A O 1
ATOM 527 N N . GLY A 1 73 ? 7.208 -2.571 -14.646 1.00 83.56 73 GLY A N 1
ATOM 528 C CA . GLY A 1 73 ? 8.377 -3.400 -14.957 1.00 83.56 73 GLY A CA 1
ATOM 529 C C . GLY A 1 73 ? 8.204 -4.237 -16.229 1.00 83.56 73 GLY A C 1
ATOM 530 O O . GLY A 1 73 ? 9.160 -4.422 -16.979 1.00 83.56 73 GLY A O 1
ATOM 531 N N . TRP A 1 74 ? 6.985 -4.697 -16.519 1.00 83.69 74 TRP A N 1
ATOM 532 C CA . TRP A 1 74 ? 6.664 -5.388 -17.770 1.00 83.69 74 TRP A CA 1
ATOM 533 C C . TRP A 1 74 ? 6.681 -4.439 -18.975 1.00 83.69 74 TRP A C 1
ATOM 535 O O . TRP A 1 74 ? 7.198 -4.788 -20.032 1.00 83.69 74 TRP A O 1
ATOM 545 N N . THR A 1 75 ? 6.116 -3.239 -18.829 1.00 87.75 75 THR A N 1
ATOM 546 C CA . THR A 1 75 ? 5.974 -2.262 -19.926 1.00 87.75 75 THR A CA 1
ATOM 547 C C . THR A 1 75 ? 7.262 -1.495 -20.227 1.00 87.75 75 THR A C 1
ATOM 549 O O . THR A 1 75 ? 7.549 -1.221 -21.389 1.00 87.75 75 THR A O 1
ATOM 552 N N . LEU A 1 76 ? 8.046 -1.162 -19.200 1.00 84.00 76 LEU A N 1
ATOM 553 C CA . LEU A 1 76 ? 9.273 -0.358 -19.291 1.00 84.00 76 LEU A CA 1
ATOM 554 C C . LEU A 1 76 ? 10.552 -1.211 -19.247 1.00 84.00 76 LEU A C 1
ATOM 556 O O . LEU A 1 76 ? 11.651 -0.699 -19.459 1.00 84.00 76 LEU A O 1
ATOM 560 N N . GLY A 1 77 ? 10.412 -2.513 -18.994 1.00 83.62 77 GLY A N 1
ATOM 561 C CA . GLY A 1 77 ? 11.499 -3.482 -18.939 1.00 83.62 77 GLY A CA 1
ATOM 562 C C . GLY A 1 77 ? 12.145 -3.646 -17.551 1.00 83.62 77 GLY A C 1
ATOM 563 O O . GLY A 1 77 ? 11.923 -2.847 -16.635 1.00 83.62 77 GLY A O 1
ATOM 564 N N . PRO A 1 78 ? 13.005 -4.672 -17.380 1.00 72.12 78 PRO A N 1
ATOM 565 C CA . PRO A 1 78 ? 13.507 -5.104 -16.069 1.00 72.12 78 PRO A CA 1
ATOM 566 C C . PRO A 1 78 ? 14.326 -4.046 -15.312 1.00 72.12 78 PRO A C 1
ATOM 568 O O . PRO A 1 78 ? 14.402 -4.081 -14.086 1.00 72.12 78 PRO A O 1
ATOM 571 N N . GLY A 1 79 ? 14.935 -3.093 -16.027 1.00 77.44 79 GLY A N 1
ATOM 572 C CA . GLY A 1 79 ? 15.765 -2.041 -15.430 1.00 77.44 79 GLY A CA 1
ATOM 573 C C . GLY A 1 79 ? 14.987 -1.050 -14.556 1.00 77.44 79 GLY A C 1
ATOM 574 O O . GLY A 1 79 ? 15.555 -0.483 -13.622 1.00 77.44 79 GLY A O 1
ATOM 575 N N . TRP A 1 80 ? 13.687 -0.879 -14.810 1.00 79.56 80 TRP A N 1
ATOM 576 C CA . TRP A 1 80 ? 12.833 0.042 -14.058 1.00 79.56 80 TRP A CA 1
ATOM 577 C C . TRP A 1 80 ? 12.607 -0.430 -12.611 1.00 79.56 80 TRP A C 1
ATOM 579 O O . TRP A 1 80 ? 12.788 0.341 -11.667 1.00 79.56 80 TRP A O 1
ATOM 589 N N . GLY A 1 81 ? 12.321 -1.724 -12.419 1.00 78.12 81 GLY A N 1
ATOM 590 C CA . GLY A 1 81 ? 12.107 -2.304 -11.087 1.00 78.12 81 GLY A CA 1
ATOM 591 C C . GLY A 1 81 ? 13.363 -2.263 -10.210 1.00 78.12 81 GLY A C 1
ATOM 592 O O . GLY A 1 81 ? 13.288 -1.921 -9.031 1.00 78.12 81 GLY A O 1
ATOM 593 N N . THR A 1 82 ? 14.536 -2.533 -10.793 1.00 79.06 82 THR A N 1
ATOM 594 C CA . THR A 1 82 ? 15.826 -2.457 -10.087 1.00 79.06 82 THR A CA 1
ATOM 595 C C . THR A 1 82 ? 16.148 -1.029 -9.636 1.00 79.06 82 THR A C 1
ATOM 597 O O . THR A 1 82 ? 16.655 -0.839 -8.532 1.00 79.06 82 THR A O 1
ATOM 600 N N . 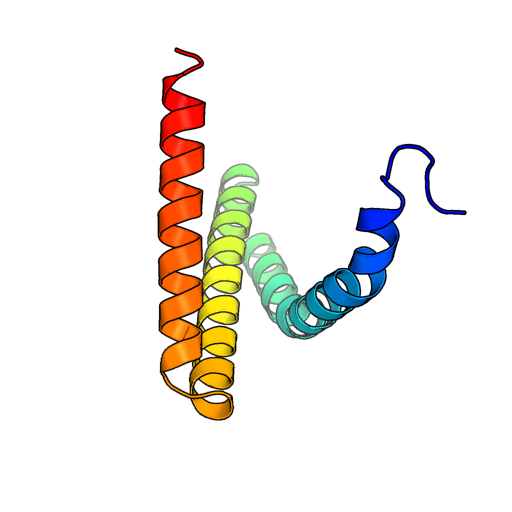SER A 1 83 ? 15.815 -0.015 -10.446 1.00 80.06 83 SER A N 1
ATOM 601 C CA . SER A 1 83 ? 16.014 1.398 -10.094 1.00 80.06 83 SER A CA 1
ATOM 602 C C . SER A 1 83 ? 15.167 1.819 -8.889 1.00 80.06 83 SER A C 1
ATOM 604 O O . SER A 1 83 ? 15.690 2.452 -7.969 1.00 80.06 83 SER A O 1
ATOM 606 N N . LEU A 1 84 ? 13.893 1.415 -8.849 1.00 81.19 84 LEU A N 1
ATOM 607 C CA . LEU A 1 84 ? 13.018 1.685 -7.706 1.00 81.19 84 LEU A CA 1
ATOM 608 C C . LEU A 1 84 ? 13.435 0.924 -6.449 1.00 81.19 84 LEU A C 1
ATOM 610 O O . LEU A 1 84 ? 13.432 1.506 -5.366 1.00 81.19 84 LEU A O 1
ATOM 614 N N . GLY A 1 85 ? 13.842 -0.341 -6.581 1.00 81.25 85 GLY A N 1
ATOM 615 C CA . GLY A 1 85 ? 14.364 -1.120 -5.456 1.00 81.25 85 GLY A CA 1
ATOM 616 C C . GLY A 1 85 ? 15.608 -0.478 -4.838 1.00 81.25 85 GLY A C 1
ATOM 617 O O . GLY A 1 85 ? 15.711 -0.363 -3.617 1.00 81.25 85 GLY A O 1
ATOM 618 N N . LEU A 1 86 ? 16.521 0.018 -5.678 1.00 86.06 86 LEU A N 1
ATOM 619 C CA . LEU A 1 86 ? 17.716 0.731 -5.233 1.00 86.06 86 LEU A CA 1
ATOM 620 C C . LEU A 1 86 ? 17.365 2.068 -4.558 1.00 86.06 86 LEU A C 1
ATOM 622 O O . LEU A 1 86 ? 17.890 2.368 -3.490 1.00 86.06 86 LEU A O 1
ATOM 626 N N . MET A 1 87 ? 16.445 2.846 -5.138 1.00 85.38 87 MET A N 1
ATOM 627 C CA . MET A 1 87 ? 15.924 4.085 -4.541 1.00 85.38 87 MET A CA 1
ATOM 628 C C . MET A 1 87 ? 15.292 3.841 -3.166 1.00 85.38 87 MET A C 1
ATOM 630 O O . MET A 1 87 ? 15.602 4.561 -2.220 1.00 85.38 87 MET A O 1
ATOM 634 N N . ALA A 1 88 ? 14.458 2.808 -3.029 1.00 85.75 88 ALA A N 1
ATOM 635 C CA . ALA A 1 88 ? 13.825 2.452 -1.762 1.00 85.75 88 ALA A CA 1
ATOM 636 C C . ALA A 1 88 ? 14.858 2.040 -0.701 1.00 85.75 88 ALA A C 1
ATOM 638 O O . ALA A 1 88 ? 14.773 2.486 0.443 1.00 85.75 88 ALA A O 1
ATOM 639 N N . ALA A 1 89 ? 15.866 1.247 -1.081 1.00 88.62 89 ALA A N 1
ATOM 640 C CA . ALA A 1 89 ? 16.949 0.852 -0.184 1.00 88.62 89 ALA A CA 1
ATOM 641 C C . ALA A 1 89 ? 17.782 2.058 0.284 1.00 88.62 89 ALA A C 1
ATOM 643 O O . ALA A 1 89 ? 18.051 2.194 1.476 1.00 88.62 89 ALA A O 1
ATOM 644 N N . LEU A 1 90 ? 18.147 2.963 -0.632 1.00 90.00 90 LEU A N 1
ATOM 645 C CA . LEU A 1 90 ? 18.892 4.184 -0.308 1.00 90.00 90 LEU A CA 1
ATOM 646 C C . LEU A 1 90 ? 18.077 5.141 0.570 1.00 90.00 90 LEU A C 1
ATOM 648 O O . LEU A 1 90 ? 18.622 5.724 1.503 1.00 90.00 90 LEU A O 1
ATOM 652 N N . TYR A 1 91 ? 16.776 5.278 0.309 1.00 85.62 91 TYR A N 1
ATOM 653 C CA . TYR A 1 91 ? 15.877 6.107 1.110 1.00 85.62 91 TYR A CA 1
ATOM 654 C C . TYR A 1 91 ? 15.676 5.545 2.521 1.00 85.62 91 TYR A C 1
ATOM 656 O O . TYR A 1 91 ? 15.737 6.289 3.499 1.00 85.62 91 TYR A O 1
ATOM 664 N N . GLY A 1 92 ? 15.493 4.226 2.637 1.00 86.94 92 GLY A N 1
ATOM 665 C CA . GLY A 1 92 ? 15.410 3.540 3.924 1.00 86.94 92 GLY A CA 1
ATOM 666 C C . GLY A 1 92 ? 16.704 3.669 4.725 1.00 86.94 92 GLY A C 1
ATOM 667 O O . GLY A 1 92 ? 16.661 3.986 5.910 1.00 86.94 92 GLY A O 1
ATOM 668 N N . LEU A 1 93 ? 17.857 3.511 4.069 1.00 90.81 93 LEU A N 1
ATOM 669 C CA . LEU A 1 93 ? 19.165 3.728 4.684 1.00 90.81 93 LEU A CA 1
ATOM 670 C C . LEU A 1 93 ? 19.329 5.177 5.160 1.00 90.81 93 LEU A C 1
ATOM 672 O O . LEU A 1 93 ? 19.764 5.403 6.286 1.00 90.81 93 LEU A O 1
ATOM 676 N N . PHE A 1 94 ? 18.951 6.153 4.330 1.00 89.94 94 PHE A N 1
ATOM 677 C CA . PHE A 1 94 ? 18.994 7.570 4.681 1.00 89.94 94 PHE A CA 1
ATOM 678 C C . PHE A 1 94 ? 18.160 7.874 5.927 1.00 89.94 94 PHE A C 1
ATOM 680 O O . PHE A 1 94 ? 18.668 8.491 6.861 1.00 89.94 94 PHE A O 1
ATOM 687 N N . TRP A 1 95 ? 16.907 7.417 5.975 1.00 86.88 95 TRP A N 1
ATOM 688 C CA . TRP A 1 95 ? 16.049 7.632 7.140 1.00 86.88 95 TRP A CA 1
ATOM 689 C C . TRP A 1 95 ? 16.500 6.851 8.367 1.00 86.88 95 TRP A C 1
ATOM 691 O O . TRP A 1 95 ? 16.394 7.376 9.470 1.00 86.88 95 TRP A O 1
ATOM 701 N N . GLY A 1 96 ? 17.052 5.650 8.192 1.00 88.56 96 GLY A N 1
ATOM 702 C CA . GLY A 1 96 ? 17.670 4.894 9.279 1.00 88.56 96 GLY A CA 1
ATOM 703 C C . GLY A 1 96 ? 18.832 5.660 9.913 1.00 88.56 96 GLY A C 1
ATOM 704 O O . GLY A 1 96 ? 18.881 5.803 11.130 1.00 88.56 96 GLY A O 1
ATOM 705 N N . LEU A 1 97 ? 19.711 6.237 9.087 1.00 87.81 97 LEU A N 1
ATOM 706 C CA . LEU A 1 97 ? 20.802 7.110 9.531 1.00 87.81 97 LEU A CA 1
ATOM 707 C C . LEU A 1 97 ? 20.303 8.424 10.148 1.00 87.81 97 LEU A C 1
ATOM 709 O O . LEU A 1 97 ? 20.880 8.905 11.121 1.00 87.81 97 LEU A O 1
ATOM 713 N N . ALA A 1 98 ? 19.247 9.020 9.593 1.00 85.06 98 ALA A N 1
ATOM 714 C CA . ALA A 1 98 ? 18.649 10.240 10.129 1.00 85.06 98 ALA A CA 1
ATOM 715 C C . ALA A 1 98 ? 17.994 9.999 11.498 1.00 85.06 98 ALA A C 1
ATOM 717 O O . ALA A 1 98 ? 18.138 10.825 12.395 1.00 85.06 98 ALA A O 1
ATOM 718 N N . ALA A 1 99 ? 17.326 8.856 11.674 1.00 84.56 99 ALA A N 1
ATOM 719 C CA . ALA A 1 99 ? 16.733 8.444 12.940 1.00 84.56 99 ALA A CA 1
ATOM 720 C C . ALA A 1 99 ? 17.810 8.174 13.999 1.00 84.56 99 ALA A C 1
ATOM 722 O O . ALA A 1 99 ? 17.708 8.712 15.096 1.00 84.56 99 ALA A O 1
ATOM 723 N N . SER A 1 100 ? 18.890 7.462 13.648 1.00 83.88 100 SER A N 1
ATOM 724 C CA . SER A 1 100 ? 20.004 7.190 14.574 1.00 83.88 100 SER A CA 1
ATOM 725 C C . SER A 1 100 ? 20.805 8.431 14.977 1.00 83.88 100 SER A C 1
ATOM 727 O O . SER A 1 100 ? 21.654 8.361 15.854 1.00 83.88 100 SER A O 1
ATOM 729 N N . ARG A 1 101 ? 20.616 9.562 14.284 1.00 72.00 101 ARG A N 1
ATOM 730 C CA . ARG A 1 101 ? 21.315 10.824 14.572 1.00 72.00 101 ARG A CA 1
ATOM 731 C C . ARG A 1 101 ? 20.546 11.731 15.539 1.00 72.00 101 ARG A C 1
ATOM 733 O O . ARG A 1 101 ? 21.095 12.739 15.972 1.00 72.00 101 ARG A O 1
ATOM 740 N N . ASN A 1 102 ? 19.287 11.401 15.820 1.00 62.97 102 ASN A N 1
ATOM 741 C CA . ASN A 1 102 ? 18.430 12.110 16.771 1.00 62.97 102 ASN A CA 1
ATOM 742 C C . ASN A 1 102 ? 18.379 11.416 18.150 1.00 62.97 102 ASN A C 1
ATOM 744 O O . ASN A 1 102 ? 17.580 11.824 18.993 1.00 62.97 102 ASN A O 1
ATOM 748 N N . GLU A 1 103 ? 19.212 10.392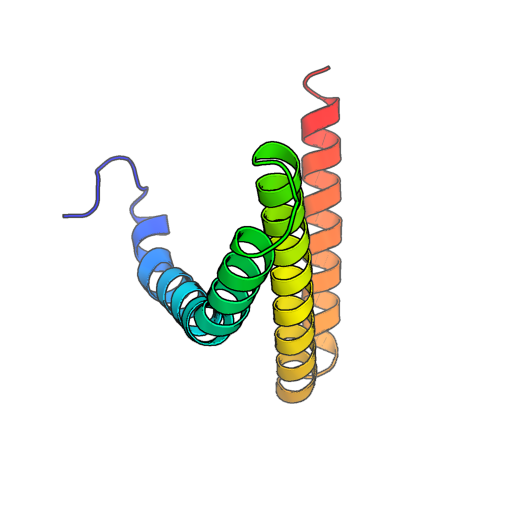 18.356 1.00 52.62 103 GLU A N 1
ATOM 749 C CA . GLU A 1 103 ? 19.507 9.729 19.637 1.00 52.62 103 GLU A CA 1
ATOM 750 C C . GLU A 1 103 ? 20.847 10.233 20.193 1.00 52.62 103 GLU A C 1
ATOM 752 O O . GLU A 1 103 ? 20.943 10.391 21.432 1.00 52.62 103 GLU A O 1
#

Sequence (103 aa):
MVPDWIPESWALLLPGTALWALAVYLPLSAPLSRLEEALAAGPLDESSQLVALVVSSLLLALGAGAVINLVLGWTLGPGWGTSLGLMAALYGLFWGLAASRNE

Secondary structure (DSSP, 8-state):
---TTS-HHHHTTHHHHHHHHHHHHHHHHHHHHHHHHHHHTSS--HHHHHHHHHHHHHHHHHHHHHHHHHHHHHHH-HHHHHHHHHHHHHHHHHHHHHHTT--